Protein AF-A0A8S2S9C1-F1 (afdb_monomer_lite)

Foldseek 3Di:
DWDWDDDDPQFRGWTWDDDPVAQKIWIWGHGPCPPQAGTQIAIDHPPDDPVVRVVLNVVLNVVSVVQRPHDCPVVSVVVSVVVVVD

Sequence (86 aa):
KIRILSSIGQFSYILKIRPDQYDISLTLQLDKDYPSKPPEIIITAPRLAPDQIIVIQQLLQSYCETLLNKPMILSIYSRLLQWFDE

Organism: NCBI:txid392030

pLDDT: mean 82.76, std 14.02, range [42.19, 93.62]

Radius of gyration: 12.47 Å; chains: 1; bounding box: 26×24×30 Å

InterPro domains:
  IPR006575 RWD domain [PF05773] (20-82)
  IPR006575 RWD domain [PS50908] (1-86)
  IPR016135 Ubiquitin-conjugating enzyme/RWD-like [G3DSA:3.10.110.10] (3-85)
  IPR016135 Ubiquitin-conjugating enzyme/RWD-like [SSF54495] (12-86)

Structure (mmCIF, N/CA/C/O backbone):
data_AF-A0A8S2S9C1-F1
#
_entry.id   AF-A0A8S2S9C1-F1
#
loop_
_atom_site.group_PDB
_atom_site.id
_atom_site.type_symbol
_atom_site.label_atom_id
_atom_site.label_alt_id
_atom_site.label_comp_id
_atom_site.label_asym_id
_atom_site.label_entity_id
_atom_site.label_seq_id
_atom_site.pdbx_PDB_ins_code
_atom_site.Cartn_x
_atom_site.Cartn_y
_atom_site.Cartn_z
_atom_site.occupancy
_atom_site.B_iso_or_equiv
_atom_site.auth_seq_id
_atom_site.auth_comp_id
_atom_site.auth_asym_id
_atom_site.auth_atom_id
_atom_site.pdbx_PDB_model_num
ATOM 1 N N . LYS A 1 1 ? -14.749 2.588 -3.487 1.00 45.25 1 LYS A N 1
ATOM 2 C CA . LYS A 1 1 ? -14.587 2.848 -4.961 1.00 45.25 1 LYS A CA 1
ATOM 3 C C . LYS A 1 1 ? -13.190 3.435 -5.261 1.00 45.25 1 LYS A C 1
ATOM 5 O O . LYS A 1 1 ? -12.840 4.424 -4.633 1.00 45.25 1 LYS A O 1
ATOM 10 N N . ILE A 1 2 ? -12.377 2.873 -6.174 1.00 49.00 2 ILE A N 1
ATOM 11 C CA . ILE A 1 2 ? -11.033 3.419 -6.513 1.00 49.00 2 ILE A CA 1
ATOM 12 C C . ILE A 1 2 ? -11.188 4.619 -7.463 1.00 49.00 2 ILE A C 1
ATOM 14 O O . ILE A 1 2 ? -11.851 4.493 -8.493 1.00 49.00 2 ILE A O 1
ATOM 18 N N . ARG A 1 3 ? -10.599 5.780 -7.136 1.00 47.00 3 ARG A N 1
ATOM 19 C CA . ARG A 1 3 ? -10.645 6.987 -7.981 1.00 47.00 3 ARG A CA 1
ATOM 20 C C . ARG A 1 3 ? -9.226 7.418 -8.361 1.00 47.00 3 ARG A C 1
ATOM 22 O O . ARG A 1 3 ? -8.442 7.827 -7.512 1.00 47.00 3 ARG A O 1
ATOM 29 N N . ILE A 1 4 ? -8.897 7.327 -9.647 1.00 54.03 4 ILE A N 1
ATOM 30 C CA . ILE A 1 4 ? -7.617 7.799 -10.195 1.00 54.03 4 ILE A CA 1
ATOM 31 C C . ILE A 1 4 ? -7.725 9.315 -10.391 1.00 54.03 4 ILE A C 1
ATOM 33 O O . ILE A 1 4 ? -8.661 9.776 -11.044 1.00 54.03 4 ILE A O 1
ATOM 37 N N . LEU A 1 5 ? -6.819 10.093 -9.796 1.00 48.22 5 LEU A N 1
ATOM 38 C CA . LEU A 1 5 ? -6.872 11.557 -9.817 1.00 48.22 5 LEU A CA 1
ATOM 39 C C . LEU A 1 5 ? -5.563 12.120 -10.385 1.00 48.22 5 LEU A C 1
ATOM 41 O O . LEU A 1 5 ? -4.704 12.534 -9.621 1.00 48.22 5 LEU A O 1
ATOM 45 N N . SER A 1 6 ? -5.478 12.185 -11.723 1.00 44.94 6 SER A N 1
ATOM 46 C CA . SER A 1 6 ? -4.516 12.969 -12.538 1.00 44.94 6 SER A CA 1
ATOM 47 C C . SER A 1 6 ? -3.002 12.739 -12.326 1.00 44.94 6 SER A C 1
ATOM 49 O O . SER A 1 6 ? -2.549 12.332 -11.261 1.00 44.94 6 SER A O 1
ATOM 51 N N . SER A 1 7 ? -2.198 13.016 -13.362 1.00 42.19 7 SER A N 1
ATOM 52 C CA . SER A 1 7 ? -0.730 13.071 -13.282 1.00 42.19 7 SER A CA 1
ATOM 53 C C . SER A 1 7 ? -0.258 14.523 -13.204 1.00 42.19 7 SER A C 1
ATOM 55 O O . SER A 1 7 ? -0.747 15.379 -13.942 1.00 42.19 7 SER A O 1
ATOM 57 N N . ILE A 1 8 ? 0.664 14.815 -12.284 1.00 45.06 8 ILE A N 1
ATOM 58 C CA . ILE A 1 8 ? 1.351 16.108 -12.198 1.00 45.06 8 ILE A CA 1
ATOM 59 C C . ILE A 1 8 ? 2.785 15.842 -11.703 1.00 45.06 8 ILE A C 1
ATOM 61 O O . ILE A 1 8 ? 2.971 15.431 -10.560 1.00 45.06 8 ILE A O 1
ATOM 65 N N . GLY A 1 9 ? 3.798 16.100 -12.541 1.00 53.25 9 GLY A N 1
ATOM 66 C CA . GLY A 1 9 ? 5.214 16.158 -12.135 1.00 53.25 9 GLY A CA 1
ATOM 67 C C . GLY A 1 9 ? 6.033 14.861 -12.266 1.00 53.25 9 GLY A C 1
ATOM 68 O O . GLY A 1 9 ? 5.790 14.048 -13.149 1.00 53.25 9 GLY A O 1
ATOM 69 N N . GLN A 1 10 ? 7.051 14.710 -11.403 1.00 54.53 10 GLN A N 1
ATOM 70 C CA . GLN A 1 10 ? 8.037 13.606 -11.376 1.00 54.53 10 GLN A CA 1
ATOM 71 C C . GLN A 1 10 ? 7.394 12.215 -11.190 1.00 54.53 10 GLN A C 1
ATOM 73 O O . GLN A 1 10 ? 8.011 11.198 -11.493 1.00 54.53 10 GLN A O 1
ATOM 78 N N . PHE A 1 11 ? 6.135 12.184 -10.751 1.00 57.94 11 PHE A N 1
ATOM 79 C CA . PHE A 1 11 ? 5.305 10.995 -10.632 1.00 57.94 11 PHE A CA 1
ATOM 80 C C . PHE A 1 11 ? 4.372 10.873 -11.834 1.00 57.94 11 PHE A C 1
ATOM 82 O O . PHE A 1 11 ? 3.654 11.808 -12.193 1.00 57.94 11 PHE A O 1
ATOM 89 N N . SER A 1 12 ? 4.343 9.685 -12.429 1.00 64.81 12 SER A N 1
ATOM 90 C CA . SER A 1 12 ? 3.502 9.404 -13.590 1.00 64.81 12 SER A CA 1
ATOM 91 C C . SER A 1 12 ? 2.025 9.282 -13.215 1.00 64.81 12 SER A C 1
ATOM 93 O O . SER A 1 12 ? 1.173 9.634 -14.025 1.00 64.81 12 SER A O 1
ATOM 95 N N . TYR A 1 13 ? 1.698 8.830 -11.996 1.00 75.06 13 TYR A N 1
ATOM 96 C CA . TYR A 1 13 ? 0.309 8.676 -11.548 1.00 75.06 13 TYR A CA 1
ATOM 97 C C . TYR A 1 13 ? 0.156 8.863 -10.037 1.00 75.06 13 TYR A C 1
ATOM 99 O O . TYR A 1 13 ? 0.939 8.323 -9.260 1.00 75.06 13 TYR A O 1
ATOM 107 N N . ILE A 1 14 ? -0.905 9.560 -9.616 1.00 83.38 14 ILE A N 1
ATOM 108 C CA . ILE A 1 14 ? -1.329 9.632 -8.213 1.00 83.38 14 ILE A CA 1
ATOM 109 C C . ILE A 1 14 ? -2.691 8.943 -8.073 1.00 83.38 14 ILE A C 1
ATOM 111 O O . ILE A 1 14 ? -3.684 9.316 -8.705 1.00 83.38 14 ILE A O 1
ATOM 115 N N . LEU A 1 15 ? -2.751 7.921 -7.223 1.00 81.12 15 LEU A N 1
ATOM 116 C CA . LEU A 1 15 ? -3.965 7.160 -6.935 1.00 81.12 15 LEU A CA 1
ATOM 117 C C . LEU A 1 15 ? -4.444 7.493 -5.534 1.00 81.12 15 LEU A C 1
ATOM 119 O O . LEU A 1 15 ? -3.691 7.310 -4.586 1.00 81.12 15 LEU A O 1
ATOM 123 N N . LYS A 1 16 ? -5.698 7.931 -5.391 1.00 83.88 16 LYS A N 1
ATOM 1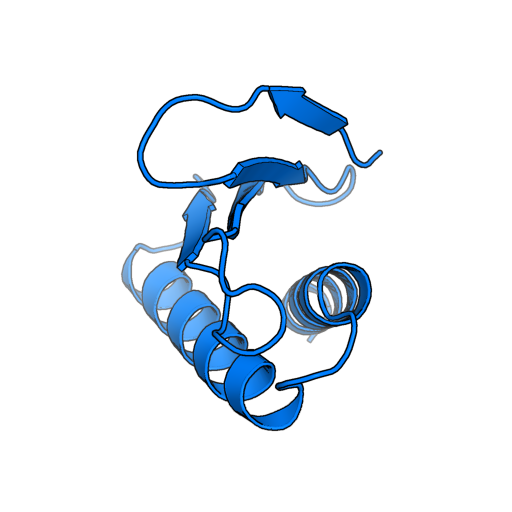24 C CA . LYS A 1 16 ? -6.322 8.130 -4.079 1.00 83.88 16 LYS A CA 1
ATOM 125 C C . LYS A 1 16 ? -7.443 7.123 -3.886 1.00 83.88 16 LYS A C 1
ATOM 127 O O . LYS A 1 16 ? -8.415 7.090 -4.641 1.00 83.88 16 LYS A O 1
ATOM 132 N N . ILE A 1 17 ? -7.310 6.300 -2.860 1.00 81.12 17 ILE A N 1
ATOM 133 C CA . ILE A 1 17 ? -8.245 5.237 -2.529 1.00 81.12 17 ILE A CA 1
ATOM 134 C C . ILE A 1 17 ? -8.840 5.543 -1.163 1.00 81.12 17 ILE A C 1
ATOM 136 O O . ILE A 1 17 ? -8.120 5.702 -0.182 1.00 81.12 17 ILE A O 1
ATOM 140 N N . ARG A 1 18 ? -10.166 5.632 -1.107 1.00 83.25 18 ARG A N 1
ATOM 141 C CA . ARG A 1 18 ? -10.921 5.789 0.133 1.00 83.25 18 ARG A CA 1
ATOM 142 C C . ARG A 1 18 ? -11.801 4.551 0.296 1.00 83.25 18 ARG A C 1
ATOM 144 O O . ARG A 1 18 ? -12.707 4.366 -0.524 1.00 83.25 18 ARG A O 1
ATOM 151 N N . PRO A 1 19 ? -11.497 3.659 1.251 1.00 77.12 19 PRO A N 1
ATOM 152 C CA . PRO A 1 19 ? -12.426 2.616 1.657 1.00 77.12 19 PRO A CA 1
ATOM 153 C C . PRO A 1 19 ? -13.720 3.243 2.166 1.00 77.12 19 PRO A C 1
ATOM 155 O O . PRO A 1 19 ? -13.688 4.269 2.835 1.00 77.12 19 PRO A O 1
ATOM 158 N N . ASP A 1 20 ? -14.854 2.624 1.857 1.00 75.19 20 ASP A N 1
ATOM 159 C CA . ASP A 1 20 ? -16.156 3.136 2.297 1.00 75.19 20 ASP A CA 1
ATOM 160 C C . ASP A 1 20 ? -16.429 2.788 3.780 1.00 75.19 20 ASP A C 1
ATOM 162 O O . ASP A 1 20 ? -17.229 3.445 4.439 1.00 75.19 20 ASP A O 1
ATOM 166 N N . GLN A 1 21 ? -15.732 1.775 4.313 1.00 74.31 21 GLN A N 1
ATOM 167 C CA . GLN A 1 21 ? -15.891 1.254 5.679 1.00 74.31 21 GLN A CA 1
ATOM 168 C C . GLN A 1 21 ? -15.051 1.993 6.730 1.00 74.31 21 GLN A C 1
ATOM 170 O O . GLN A 1 21 ? -15.392 1.977 7.910 1.00 74.31 21 GLN A O 1
ATOM 175 N N . TYR A 1 22 ? -13.974 2.661 6.313 1.00 77.62 22 TYR A N 1
ATOM 176 C CA . TYR A 1 22 ? -13.023 3.307 7.212 1.00 77.62 22 TYR A CA 1
ATOM 177 C C . TYR A 1 22 ? -12.810 4.756 6.795 1.00 77.62 22 TYR A C 1
ATOM 179 O O . TYR A 1 22 ? -12.674 5.056 5.610 1.00 77.62 22 TYR A O 1
ATOM 187 N N . ASP A 1 23 ? -12.722 5.656 7.774 1.00 83.94 23 ASP A N 1
ATOM 188 C CA . ASP A 1 23 ? -12.403 7.071 7.553 1.00 83.94 23 ASP A CA 1
ATOM 189 C C . ASP A 1 23 ? -10.897 7.250 7.288 1.00 83.94 23 ASP A C 1
ATOM 191 O O . ASP A 1 23 ? -10.161 7.858 8.065 1.00 83.94 23 ASP A O 1
ATOM 195 N N . ILE A 1 24 ? -10.419 6.617 6.214 1.00 85.56 24 ILE A N 1
ATOM 196 C CA . ILE A 1 24 ? -9.017 6.590 5.806 1.00 85.56 24 ILE A CA 1
ATOM 197 C C . ILE A 1 24 ? -8.891 6.893 4.319 1.00 85.56 24 ILE A C 1
ATOM 199 O O . ILE A 1 24 ? -9.766 6.597 3.507 1.00 85.56 24 ILE A O 1
ATOM 203 N N . SER A 1 25 ? -7.778 7.496 3.936 1.00 88.25 25 SER A N 1
ATOM 204 C CA . SER A 1 25 ? -7.429 7.765 2.547 1.00 88.25 25 SER A CA 1
ATOM 205 C C . SER A 1 25 ? -6.006 7.285 2.294 1.00 88.25 25 SER A C 1
ATOM 207 O O . SER A 1 25 ? -5.065 7.748 2.931 1.00 88.25 25 SER A O 1
ATOM 209 N N . LEU A 1 26 ? -5.858 6.361 1.352 1.00 89.88 26 LEU A N 1
ATOM 210 C CA . LEU A 1 26 ? -4.584 5.860 0.855 1.00 89.88 26 LEU A CA 1
ATOM 211 C C . LEU A 1 26 ? -4.229 6.622 -0.419 1.00 89.88 26 LEU A C 1
ATOM 213 O O . LEU A 1 26 ? -4.986 6.592 -1.387 1.00 89.88 26 LEU A O 1
ATOM 217 N N . THR A 1 27 ? -3.081 7.284 -0.435 1.00 91.00 27 THR A N 1
ATOM 218 C CA . THR A 1 27 ? -2.516 7.897 -1.635 1.00 91.00 27 THR A CA 1
ATOM 219 C C . THR A 1 27 ? -1.281 7.111 -2.058 1.00 91.00 27 THR A C 1
ATOM 221 O O . THR A 1 27 ? -0.368 6.935 -1.259 1.00 91.00 27 THR A O 1
ATOM 224 N N . LEU A 1 28 ? -1.255 6.643 -3.305 1.00 90.94 28 LEU A N 1
ATOM 225 C CA . LEU A 1 28 ? -0.094 5.998 -3.916 1.00 90.94 28 LEU A CA 1
ATOM 226 C C . LEU A 1 28 ? 0.457 6.923 -4.995 1.00 90.94 28 LEU A C 1
ATOM 228 O O . LEU A 1 28 ? -0.273 7.264 -5.931 1.00 90.94 28 LEU A O 1
ATOM 232 N N . GLN A 1 29 ? 1.721 7.313 -4.875 1.00 90.31 29 GLN A N 1
ATOM 233 C CA . GLN A 1 29 ? 2.421 8.060 -5.915 1.00 90.31 29 GLN A CA 1
ATOM 234 C C . GLN A 1 29 ? 3.324 7.101 -6.685 1.00 90.31 29 GLN A C 1
ATOM 236 O O . GLN A 1 29 ? 4.243 6.495 -6.135 1.00 90.31 29 GLN A O 1
ATOM 241 N N . LEU A 1 30 ? 3.012 6.922 -7.964 1.00 89.62 30 LEU A N 1
ATOM 242 C CA . LEU A 1 30 ? 3.708 6.017 -8.864 1.00 89.62 30 LEU A CA 1
ATOM 243 C C . LEU A 1 30 ? 4.719 6.821 -9.670 1.00 89.62 30 LEU A C 1
ATOM 245 O O . LEU A 1 30 ? 4.351 7.678 -10.478 1.00 89.62 30 LEU A O 1
ATOM 249 N N . ASP A 1 31 ? 5.993 6.527 -9.452 1.00 87.00 31 ASP A N 1
ATOM 250 C CA . ASP A 1 31 ? 7.081 7.011 -10.296 1.00 87.00 31 ASP A CA 1
ATOM 251 C C . ASP A 1 31 ? 6.975 6.387 -11.704 1.00 87.00 31 ASP A C 1
ATOM 253 O O . ASP A 1 31 ? 6.284 5.383 -11.908 1.00 87.00 31 ASP A O 1
ATOM 257 N N . LYS A 1 32 ? 7.669 6.960 -12.689 1.00 85.50 32 LYS A N 1
ATOM 258 C CA . LYS A 1 32 ? 7.765 6.404 -14.053 1.00 85.50 32 LYS A CA 1
ATOM 259 C C . LYS A 1 32 ? 8.358 4.990 -14.073 1.00 85.50 32 LYS A C 1
ATOM 261 O O . LYS A 1 32 ? 8.061 4.213 -14.972 1.00 85.50 32 LYS A O 1
ATOM 266 N N . ASP A 1 33 ? 9.168 4.668 -13.066 1.00 89.25 33 ASP A N 1
ATOM 267 C CA . ASP A 1 33 ? 9.847 3.380 -12.933 1.00 89.25 33 ASP A CA 1
ATOM 268 C C . ASP A 1 33 ? 8.952 2.311 -12.275 1.00 89.25 33 ASP A C 1
ATOM 270 O O . ASP A 1 33 ? 9.374 1.172 -12.073 1.00 89.25 33 ASP A O 1
ATOM 274 N N . TYR A 1 34 ? 7.703 2.630 -11.928 1.00 86.62 34 TYR A N 1
ATOM 275 C CA . TYR A 1 34 ? 6.748 1.634 -11.446 1.00 86.62 34 TYR A CA 1
ATOM 276 C C . TYR A 1 34 ? 6.426 0.597 -12.549 1.00 86.62 34 TYR A C 1
ATOM 278 O O . TYR A 1 34 ? 6.202 0.991 -13.694 1.00 86.62 34 TYR A O 1
ATOM 286 N N . PRO A 1 35 ? 6.329 -0.718 -12.250 1.00 91.88 35 PRO A N 1
ATOM 287 C CA . PRO A 1 35 ? 6.388 -1.364 -10.933 1.00 91.88 35 PRO A CA 1
ATOM 288 C C . PRO A 1 35 ? 7.783 -1.853 -10.507 1.00 91.88 35 PRO A C 1
ATOM 290 O O . PRO A 1 35 ? 7.883 -2.638 -9.564 1.00 91.88 35 PRO A O 1
ATOM 293 N N . SER A 1 36 ? 8.861 -1.450 -11.185 1.00 91.56 36 SER A N 1
ATOM 294 C CA . SER A 1 36 ? 10.227 -1.840 -10.789 1.00 91.56 36 SER A CA 1
ATOM 295 C C . SER A 1 36 ? 10.697 -1.154 -9.498 1.00 91.56 36 SER A C 1
ATOM 297 O O . SER A 1 36 ? 11.525 -1.702 -8.774 1.00 91.56 36 SER A O 1
ATOM 299 N N . LYS A 1 37 ? 10.104 -0.001 -9.165 1.00 90.38 37 LYS A N 1
ATOM 300 C CA . LYS A 1 37 ? 10.266 0.725 -7.898 1.00 90.38 37 LYS A CA 1
ATOM 301 C C . LYS A 1 37 ? 8.935 0.743 -7.130 1.00 90.38 37 LYS A C 1
ATOM 303 O O . LYS A 1 37 ? 7.880 0.851 -7.770 1.00 90.38 37 LYS A O 1
ATOM 308 N N . PRO A 1 38 ? 8.945 0.648 -5.786 1.00 91.44 38 PRO A N 1
ATOM 309 C CA . PRO A 1 38 ? 7.713 0.727 -5.017 1.00 91.44 38 PRO A CA 1
ATOM 310 C C . PRO A 1 38 ? 7.104 2.137 -5.125 1.00 91.44 38 PRO A C 1
ATOM 312 O O . PRO A 1 38 ? 7.842 3.116 -5.284 1.00 91.44 38 PRO A O 1
ATOM 315 N N . PRO A 1 39 ? 5.768 2.264 -5.046 1.00 91.62 39 PRO A N 1
ATOM 316 C CA . PRO A 1 39 ? 5.133 3.566 -4.930 1.00 91.62 39 PRO A CA 1
ATOM 317 C C . PRO A 1 39 ? 5.531 4.251 -3.624 1.00 91.62 39 PRO A C 1
ATOM 319 O O . PRO A 1 39 ? 5.850 3.594 -2.631 1.00 91.62 39 PRO A O 1
ATOM 322 N N . GLU A 1 40 ? 5.425 5.574 -3.604 1.00 91.00 40 GLU A N 1
ATOM 323 C CA . GLU A 1 40 ? 5.347 6.300 -2.343 1.00 91.00 40 GLU A CA 1
ATOM 324 C C . GLU A 1 40 ? 3.940 6.131 -1.768 1.00 91.00 40 GLU A C 1
ATOM 326 O O . GLU A 1 40 ? 2.940 6.387 -2.449 1.00 91.00 40 GLU A O 1
ATOM 331 N N . ILE A 1 41 ? 3.865 5.674 -0.523 1.00 91.69 41 ILE A N 1
ATOM 332 C CA . ILE A 1 41 ? 2.610 5.426 0.178 1.00 91.69 41 ILE A CA 1
ATOM 333 C C . ILE A 1 41 ? 2.387 6.543 1.181 1.00 91.69 41 ILE A C 1
ATOM 335 O O . ILE A 1 41 ? 3.220 6.769 2.048 1.00 91.69 41 ILE A O 1
ATOM 339 N N . ILE A 1 42 ? 1.237 7.205 1.096 1.00 90.94 42 ILE A N 1
ATOM 340 C CA . ILE A 1 42 ? 0.808 8.211 2.066 1.00 90.94 42 ILE A CA 1
ATOM 341 C C . ILE A 1 42 ? -0.559 7.800 2.593 1.00 90.94 42 ILE A C 1
ATOM 343 O O . ILE A 1 42 ? -1.510 7.634 1.825 1.00 90.94 42 ILE A O 1
ATOM 347 N N . ILE A 1 43 ? -0.668 7.660 3.910 1.00 90.50 43 ILE A N 1
ATOM 348 C CA . ILE A 1 43 ? -1.918 7.314 4.583 1.00 90.50 43 ILE A CA 1
ATOM 349 C C . ILE A 1 43 ? -2.415 8.537 5.345 1.00 90.50 43 ILE A C 1
ATOM 351 O O . ILE A 1 43 ? -1.687 9.160 6.112 1.00 90.50 43 ILE A O 1
ATOM 355 N N . THR A 1 44 ? -3.679 8.888 5.143 1.00 88.75 44 THR A N 1
ATOM 356 C CA . THR A 1 44 ? -4.365 9.929 5.910 1.00 88.75 44 THR A CA 1
ATOM 357 C C . THR A 1 44 ? -5.552 9.302 6.618 1.00 88.75 44 THR A C 1
ATOM 359 O O . THR A 1 44 ? -6.501 8.873 5.968 1.00 88.75 44 THR A O 1
ATOM 362 N N . ALA A 1 45 ? -5.499 9.246 7.944 1.00 88.31 45 ALA A N 1
ATOM 363 C CA . ALA A 1 45 ? -6.530 8.642 8.779 1.00 88.31 45 ALA A CA 1
ATOM 364 C C . ALA A 1 45 ? -6.759 9.532 10.012 1.00 88.31 45 ALA A C 1
ATOM 366 O O . ALA A 1 45 ? -6.012 9.414 10.980 1.00 88.31 45 ALA A O 1
ATOM 367 N N . PRO A 1 46 ? -7.760 10.434 10.007 1.00 85.50 46 PRO A N 1
ATOM 368 C CA . PRO A 1 46 ? -7.956 11.417 11.081 1.00 85.50 46 PRO A CA 1
ATOM 369 C C . PRO A 1 46 ? -8.197 10.804 12.466 1.00 85.50 46 PRO A C 1
ATOM 371 O O . PRO A 1 46 ? -8.007 11.469 13.478 1.00 85.50 46 PRO A O 1
ATOM 374 N N . ARG A 1 47 ? -8.652 9.547 12.508 1.00 85.38 47 ARG A N 1
ATOM 375 C CA . ARG A 1 47 ? -8.971 8.815 13.740 1.00 85.38 47 ARG A CA 1
ATOM 376 C C . ARG A 1 47 ? -7.810 7.983 14.286 1.00 85.38 47 ARG A C 1
ATOM 378 O O . ARG A 1 47 ? -7.949 7.424 15.367 1.00 85.38 47 ARG A O 1
ATOM 385 N N . LEU A 1 48 ? -6.707 7.865 13.545 1.00 85.56 48 LEU A N 1
ATOM 386 C CA . LEU A 1 48 ? -5.525 7.127 13.982 1.00 85.56 48 LEU A CA 1
ATOM 387 C C . LEU A 1 48 ? -4.479 8.068 14.570 1.00 85.56 48 LEU A C 1
ATOM 389 O O . LEU A 1 48 ? -4.334 9.212 14.135 1.00 85.56 48 LEU A O 1
ATOM 393 N N . ALA A 1 49 ? -3.712 7.557 15.531 1.00 89.50 49 ALA A N 1
ATOM 394 C CA . ALA A 1 49 ? -2.550 8.273 16.031 1.00 89.50 49 ALA A CA 1
ATOM 395 C C . ALA A 1 49 ? -1.467 8.363 14.935 1.00 89.50 49 ALA A C 1
ATOM 397 O O . ALA A 1 49 ? -1.301 7.405 14.172 1.00 89.50 49 ALA A O 1
ATOM 398 N N . PRO A 1 50 ? -0.683 9.456 14.870 1.00 88.50 50 PRO A N 1
ATOM 399 C CA . PRO A 1 50 ? 0.407 9.592 13.902 1.00 88.50 50 PRO A CA 1
ATOM 400 C C . PRO A 1 50 ? 1.380 8.404 13.905 1.00 88.50 50 PRO A C 1
ATOM 402 O O . PRO A 1 50 ? 1.776 7.936 12.841 1.00 88.50 50 PRO A O 1
ATOM 405 N N . ASP A 1 51 ? 1.688 7.853 15.080 1.00 91.62 51 ASP A N 1
ATOM 406 C CA . ASP A 1 51 ? 2.585 6.701 15.212 1.00 91.62 51 ASP A CA 1
ATOM 407 C C . ASP A 1 51 ? 2.010 5.436 14.561 1.00 91.62 51 ASP A C 1
ATOM 409 O O . ASP A 1 51 ? 2.728 4.698 13.890 1.00 91.62 51 ASP A O 1
ATOM 413 N N . GLN A 1 52 ? 0.697 5.207 14.684 1.00 88.56 52 GLN A N 1
ATOM 414 C CA . GLN A 1 52 ? 0.029 4.089 14.011 1.00 88.56 52 GLN A CA 1
ATOM 415 C C . GLN A 1 52 ? 0.086 4.260 12.494 1.00 88.56 52 GLN A C 1
ATOM 417 O O . GLN A 1 52 ? 0.373 3.306 11.777 1.00 88.56 52 GLN A O 1
ATOM 422 N N . ILE A 1 53 ? -0.131 5.483 12.001 1.00 90.56 53 ILE A N 1
ATOM 423 C CA . ILE A 1 53 ? -0.041 5.795 10.570 1.00 90.56 53 ILE A CA 1
ATOM 424 C C . ILE A 1 53 ? 1.363 5.475 10.042 1.00 90.56 53 ILE A C 1
ATOM 426 O O . ILE A 1 53 ? 1.486 4.823 9.005 1.00 90.56 53 ILE A O 1
ATOM 430 N N . ILE A 1 54 ? 2.411 5.874 10.771 1.00 90.69 54 ILE A N 1
ATOM 431 C CA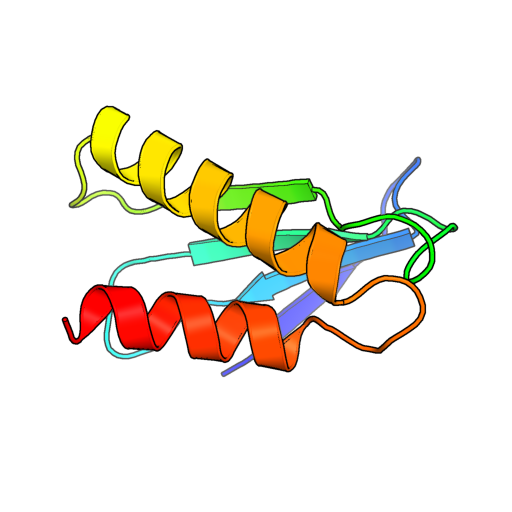 . ILE A 1 54 ? 3.807 5.595 10.407 1.00 90.69 54 ILE A CA 1
ATOM 432 C C . ILE A 1 54 ? 4.064 4.085 10.351 1.00 90.69 54 ILE A C 1
ATOM 434 O O . ILE A 1 54 ? 4.643 3.606 9.376 1.00 90.69 54 ILE A O 1
ATOM 438 N N . VAL A 1 55 ? 3.604 3.329 11.352 1.00 91.31 55 VAL A N 1
ATOM 439 C CA . VAL A 1 55 ? 3.773 1.867 11.397 1.00 91.31 55 VAL A CA 1
ATOM 440 C C . VAL A 1 55 ? 3.098 1.196 10.200 1.00 91.31 55 VAL A C 1
ATOM 442 O O . VAL A 1 55 ? 3.729 0.393 9.513 1.00 91.31 55 VAL A O 1
ATOM 445 N N . ILE A 1 56 ? 1.846 1.549 9.894 1.00 90.38 56 ILE A N 1
ATOM 446 C CA . ILE A 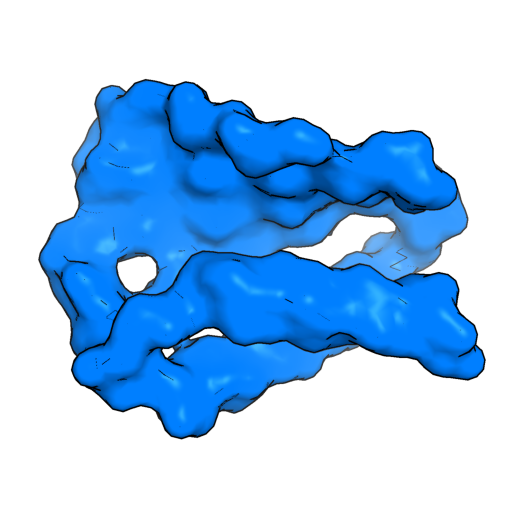1 56 ? 1.118 0.977 8.749 1.00 90.38 56 ILE A CA 1
ATOM 447 C C . ILE A 1 56 ? 1.829 1.326 7.439 1.00 90.38 56 ILE A C 1
ATOM 449 O O . ILE A 1 56 ? 1.988 0.472 6.566 1.00 90.38 56 ILE A O 1
ATOM 453 N N . GLN A 1 57 ? 2.282 2.572 7.297 1.00 91.56 57 GLN A N 1
ATOM 454 C CA . GLN A 1 57 ? 2.985 3.023 6.103 1.00 91.56 57 GLN A CA 1
ATOM 455 C C . GLN A 1 57 ? 4.292 2.248 5.899 1.00 91.56 57 GLN A C 1
ATOM 457 O O . GLN A 1 57 ? 4.545 1.783 4.790 1.00 91.56 57 GLN A O 1
ATOM 462 N N . GLN A 1 58 ? 5.080 2.034 6.957 1.00 91.38 58 GLN A N 1
ATOM 463 C CA . GLN A 1 58 ? 6.295 1.215 6.902 1.00 91.38 58 GLN A CA 1
ATOM 464 C C . GLN A 1 58 ? 5.989 -0.242 6.539 1.00 91.38 58 GLN A C 1
ATOM 466 O O . GLN A 1 58 ? 6.665 -0.813 5.686 1.00 91.38 58 GLN A O 1
ATOM 471 N N . LEU A 1 59 ? 4.947 -0.836 7.124 1.00 91.69 59 LEU A N 1
ATOM 472 C CA . LEU A 1 59 ? 4.536 -2.208 6.813 1.00 91.69 59 LEU A CA 1
ATOM 473 C C . LEU A 1 59 ? 4.138 -2.369 5.343 1.00 91.69 59 LEU A C 1
ATOM 475 O O . LEU A 1 59 ? 4.560 -3.324 4.687 1.00 91.69 59 LEU A O 1
ATOM 479 N N . LEU A 1 60 ? 3.350 -1.436 4.807 1.00 92.56 60 LEU A N 1
ATOM 480 C CA . LEU A 1 60 ? 2.969 -1.459 3.397 1.00 92.56 60 LEU A CA 1
ATOM 481 C C . LEU A 1 60 ? 4.159 -1.190 2.477 1.00 92.56 60 LEU A C 1
ATOM 483 O O . LEU A 1 60 ? 4.235 -1.805 1.413 1.00 92.56 60 LEU A O 1
ATOM 487 N N . GLN A 1 61 ? 5.092 -0.327 2.880 1.00 92.69 61 GLN A N 1
ATOM 488 C CA . GLN A 1 61 ? 6.309 -0.068 2.115 1.00 92.69 61 GLN A CA 1
ATOM 489 C C . GLN A 1 61 ? 7.150 -1.344 1.992 1.00 92.69 61 GLN A C 1
ATOM 491 O O . GLN A 1 61 ? 7.464 -1.757 0.877 1.00 92.69 61 GLN A O 1
ATOM 496 N N . SER A 1 62 ? 7.413 -2.027 3.109 1.00 92.75 62 SER A N 1
ATOM 497 C CA . SER A 1 62 ? 8.119 -3.315 3.128 1.00 92.75 62 SER A CA 1
ATOM 498 C C . SER A 1 62 ? 7.387 -4.378 2.307 1.00 92.75 62 SER A C 1
ATOM 500 O O . SER A 1 62 ? 8.006 -5.165 1.595 1.00 92.75 62 SER A O 1
ATOM 502 N N . TYR A 1 63 ? 6.051 -4.390 2.344 1.00 93.12 63 TYR A N 1
ATOM 503 C CA . TYR A 1 63 ? 5.265 -5.306 1.520 1.00 93.12 63 TYR A CA 1
ATOM 504 C C . TYR A 1 63 ? 5.439 -5.035 0.017 1.00 93.12 63 TYR A C 1
ATOM 506 O O . TYR A 1 63 ? 5.544 -5.982 -0.763 1.00 93.12 63 TYR A O 1
ATOM 514 N N . CYS A 1 64 ? 5.549 -3.771 -0.402 1.00 93.56 64 CYS A N 1
ATOM 515 C CA . CYS A 1 64 ? 5.798 -3.416 -1.803 1.00 93.56 64 CYS A CA 1
ATOM 516 C C . CYS A 1 64 ? 7.144 -3.929 -2.317 1.00 93.56 64 CYS A C 1
ATOM 518 O O . CYS A 1 64 ? 7.233 -4.337 -3.475 1.00 93.56 64 CYS A O 1
ATOM 520 N N . GLU A 1 65 ? 8.175 -3.955 -1.471 1.00 92.62 65 GLU A N 1
ATOM 521 C CA . GLU A 1 65 ? 9.490 -4.493 -1.838 1.00 92.62 65 GLU A CA 1
ATOM 522 C C . GLU A 1 65 ? 9.422 -5.984 -2.207 1.00 92.62 65 GLU A C 1
ATOM 524 O O . GLU A 1 65 ? 10.141 -6.447 -3.091 1.00 92.62 65 GLU A O 1
ATOM 529 N N . THR A 1 66 ? 8.487 -6.737 -1.620 1.00 93.62 66 THR A N 1
ATOM 530 C CA . THR A 1 66 ? 8.256 -8.150 -1.981 1.00 93.62 66 THR A CA 1
ATOM 531 C C . THR A 1 66 ? 7.526 -8.330 -3.319 1.00 93.62 66 THR A C 1
ATOM 533 O O . THR A 1 66 ? 7.483 -9.433 -3.871 1.00 93.62 66 THR A O 1
ATOM 536 N N . LEU A 1 67 ? 6.948 -7.252 -3.857 1.00 93.62 67 LEU A N 1
ATOM 537 C CA . LEU A 1 67 ? 6.091 -7.253 -5.044 1.00 93.62 67 LEU A CA 1
ATOM 538 C C . LEU A 1 67 ? 6.712 -6.532 -6.247 1.00 93.62 67 LEU A C 1
ATOM 540 O O . LEU A 1 67 ? 6.022 -6.326 -7.246 1.00 93.62 67 LEU A O 1
ATOM 544 N N . LEU A 1 68 ? 7.992 -6.159 -6.187 1.00 93.00 68 LEU A N 1
ATOM 545 C CA . LEU A 1 68 ? 8.663 -5.464 -7.288 1.00 93.00 68 LEU A CA 1
ATOM 546 C C . LEU A 1 68 ? 8.550 -6.233 -8.606 1.00 93.00 68 LEU A C 1
ATOM 548 O O . LEU A 1 68 ? 8.541 -7.466 -8.650 1.00 93.00 68 LEU A O 1
ATOM 552 N N . ASN A 1 69 ? 8.472 -5.471 -9.697 1.00 92.44 69 ASN A N 1
ATOM 553 C CA . ASN A 1 69 ? 8.257 -5.964 -11.058 1.00 92.44 69 ASN A CA 1
ATOM 554 C C . ASN A 1 69 ? 6.893 -6.647 -11.275 1.00 92.44 69 ASN A C 1
ATOM 556 O O . ASN A 1 69 ? 6.680 -7.277 -12.311 1.00 92.44 69 ASN A O 1
ATOM 560 N N . LYS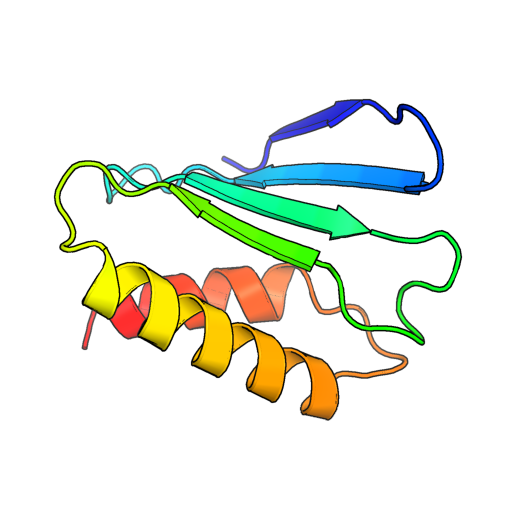 A 1 70 ? 5.948 -6.504 -10.334 1.00 91.62 70 LYS A N 1
ATOM 561 C CA . LYS A 1 70 ? 4.564 -6.981 -10.460 1.00 91.62 70 LYS A CA 1
ATOM 562 C C . LYS A 1 70 ? 3.567 -5.846 -10.196 1.00 91.62 70 LYS A C 1
ATOM 564 O O . LYS A 1 70 ? 3.837 -4.964 -9.379 1.00 91.62 70 LYS A O 1
ATOM 569 N N . PRO A 1 71 ? 2.383 -5.859 -10.834 1.00 87.12 71 PRO A N 1
ATOM 570 C CA . PRO A 1 71 ? 1.293 -4.966 -10.452 1.00 87.12 71 PRO A CA 1
ATOM 571 C C . PRO A 1 71 ? 0.922 -5.174 -8.975 1.00 87.12 71 PRO A C 1
ATOM 573 O O . PRO A 1 71 ? 0.569 -6.281 -8.576 1.00 87.12 71 PRO A O 1
ATOM 576 N N . MET A 1 72 ? 0.998 -4.115 -8.165 1.00 93.62 72 MET A N 1
ATOM 577 C CA . MET A 1 72 ? 0.873 -4.209 -6.698 1.00 93.62 72 MET A CA 1
ATOM 578 C C . MET A 1 72 ? -0.219 -3.326 -6.077 1.00 93.62 72 MET A C 1
ATOM 580 O O . MET A 1 72 ? -0.521 -3.494 -4.903 1.00 93.62 72 MET A O 1
ATOM 584 N N . ILE A 1 73 ? -0.867 -2.427 -6.832 1.00 90.06 73 ILE A N 1
ATOM 585 C CA . ILE A 1 73 ? -1.886 -1.492 -6.296 1.00 90.06 73 ILE A CA 1
ATOM 586 C C . ILE A 1 73 ? -2.999 -2.224 -5.528 1.00 90.06 73 ILE A C 1
ATOM 588 O O . ILE A 1 73 ? -3.335 -1.843 -4.409 1.00 90.06 73 ILE A O 1
ATOM 592 N N . LEU A 1 74 ? -3.566 -3.282 -6.120 1.00 88.44 74 LEU A N 1
ATOM 593 C CA . LEU A 1 74 ? -4.641 -4.060 -5.494 1.00 88.44 74 LEU A CA 1
ATOM 594 C C . LEU A 1 74 ? -4.150 -4.845 -4.275 1.00 88.44 74 LEU A C 1
ATOM 596 O O . LEU A 1 74 ? -4.878 -4.947 -3.289 1.00 88.44 74 LEU A O 1
ATOM 600 N N . SER A 1 75 ? -2.920 -5.355 -4.318 1.00 92.25 75 SER A N 1
ATOM 601 C CA . SER A 1 75 ? -2.303 -6.061 -3.193 1.00 92.25 75 SER A CA 1
ATOM 602 C C . SER A 1 75 ? -2.080 -5.122 -2.009 1.00 92.25 75 SER A 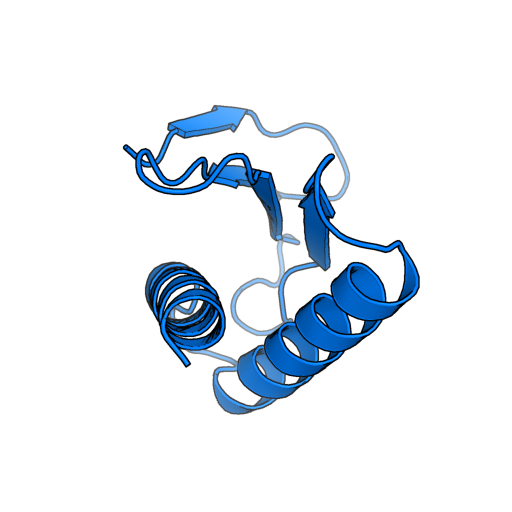C 1
ATOM 604 O O . SER A 1 75 ? -2.432 -5.471 -0.888 1.00 92.25 75 SER A O 1
ATOM 606 N N . ILE A 1 76 ? -1.580 -3.905 -2.257 1.00 90.88 76 ILE A N 1
ATOM 607 C CA . ILE A 1 76 ? -1.407 -2.864 -1.231 1.00 90.88 76 ILE A CA 1
ATOM 608 C C . ILE A 1 76 ? -2.759 -2.501 -0.615 1.00 90.88 76 ILE A C 1
ATOM 610 O O . ILE A 1 76 ? -2.889 -2.459 0.604 1.00 90.88 76 ILE A O 1
ATOM 614 N N . TYR A 1 77 ? -3.776 -2.273 -1.450 1.00 89.69 77 TYR A N 1
ATOM 615 C CA . TYR A 1 77 ? -5.120 -1.949 -0.977 1.00 89.69 77 TYR A CA 1
ATOM 616 C C . TYR A 1 77 ? -5.715 -3.065 -0.111 1.00 89.69 77 TYR A C 1
ATOM 618 O O . TYR A 1 77 ? -6.218 -2.798 0.976 1.00 89.69 77 TYR A O 1
ATOM 626 N N . SER A 1 78 ? -5.617 -4.315 -0.565 1.00 89.62 78 SER A N 1
ATOM 627 C CA . SER A 1 78 ? -6.140 -5.470 0.174 1.00 89.62 78 SER A CA 1
ATOM 628 C C . SER A 1 78 ? -5.405 -5.659 1.500 1.00 89.62 78 SER A C 1
ATOM 630 O O . SER A 1 78 ? -6.037 -5.917 2.519 1.00 89.62 78 SER A O 1
ATOM 632 N N . ARG A 1 79 ? -4.077 -5.473 1.507 1.00 90.44 79 ARG A N 1
ATOM 633 C CA . ARG A 1 79 ? -3.263 -5.578 2.720 1.00 90.44 79 ARG A CA 1
ATOM 634 C C . ARG A 1 79 ? -3.578 -4.476 3.729 1.00 90.44 79 ARG A C 1
ATOM 636 O O . ARG A 1 79 ? -3.609 -4.758 4.920 1.00 90.44 79 ARG A O 1
ATOM 643 N N . LEU A 1 80 ? -3.837 -3.253 3.258 1.00 89.38 80 LEU A N 1
ATOM 644 C CA . LEU A 1 80 ? -4.301 -2.156 4.109 1.00 89.38 80 LEU A CA 1
ATOM 645 C C . LEU A 1 80 ? -5.610 -2.542 4.803 1.00 89.38 80 LEU A C 1
ATOM 647 O O . LEU A 1 80 ? -5.684 -2.419 6.015 1.00 89.38 80 LEU A O 1
ATOM 651 N N . LEU A 1 81 ? -6.614 -3.025 4.061 1.00 87.31 81 LEU A N 1
ATOM 652 C CA . LEU A 1 81 ? -7.906 -3.405 4.647 1.00 87.31 81 LEU A CA 1
ATOM 653 C C . LEU A 1 81 ? -7.772 -4.519 5.688 1.00 87.31 81 LEU A C 1
ATOM 655 O O . LEU A 1 81 ? -8.295 -4.364 6.781 1.00 87.31 81 LEU A O 1
ATOM 659 N N . GLN A 1 82 ? -7.005 -5.573 5.386 1.00 86.69 82 GLN A N 1
ATOM 660 C CA . GLN A 1 82 ? -6.750 -6.659 6.341 1.00 86.69 82 GLN A CA 1
ATOM 661 C C . GLN A 1 82 ? -6.189 -6.146 7.668 1.00 86.69 82 GLN A C 1
ATOM 663 O O . GLN A 1 82 ? -6.606 -6.605 8.719 1.00 86.69 82 GLN A O 1
ATOM 668 N N . TRP A 1 83 ? -5.283 -5.168 7.631 1.00 82.44 83 TRP A N 1
ATOM 669 C CA . TRP A 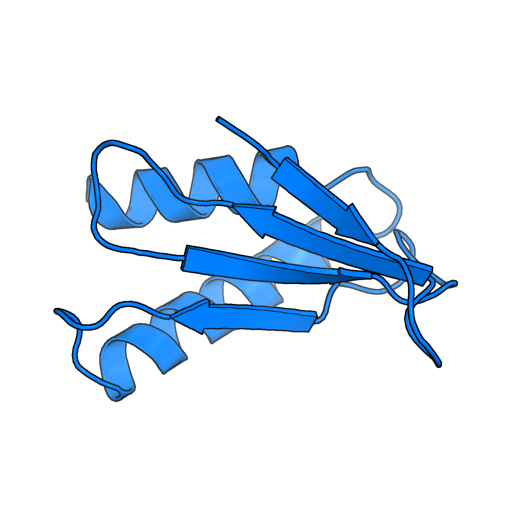1 83 ? -4.711 -4.599 8.851 1.00 82.44 83 TRP A CA 1
ATOM 670 C C . TRP A 1 83 ? -5.736 -3.831 9.697 1.00 82.44 83 TRP A C 1
ATOM 672 O O . TRP A 1 83 ? -5.575 -3.729 10.903 1.00 82.44 83 TRP A O 1
ATOM 682 N N . PHE A 1 84 ? -6.780 -3.273 9.080 1.00 79.31 84 PHE A N 1
ATOM 683 C CA . PHE A 1 84 ? -7.879 -2.634 9.810 1.00 79.31 84 PHE A CA 1
ATOM 684 C C . PHE A 1 84 ? -8.936 -3.626 10.318 1.00 79.31 84 PHE A C 1
ATOM 686 O O . PHE A 1 84 ? -9.774 -3.234 11.133 1.00 79.31 84 PHE A O 1
ATOM 693 N N . ASP A 1 85 ? -8.931 -4.859 9.808 1.00 80.69 85 ASP A N 1
ATOM 694 C CA . ASP A 1 85 ? -9.797 -5.955 10.256 1.00 80.69 85 ASP A CA 1
ATOM 695 C C . ASP A 1 85 ? -9.151 -6.808 11.373 1.00 80.69 85 ASP A C 1
ATOM 697 O O . ASP A 1 85 ? -9.878 -7.486 12.101 1.00 80.69 85 ASP A O 1
ATOM 701 N N . GLU A 1 86 ? -7.816 -6.794 11.495 1.00 71.31 86 GLU A N 1
ATOM 702 C CA . GLU A 1 86 ? -7.015 -7.464 12.544 1.00 71.31 86 GLU A CA 1
ATOM 703 C C . GLU A 1 86 ? -6.999 -6.684 13.874 1.00 71.31 86 GLU A C 1
ATOM 705 O O . GLU A 1 86 ? -7.125 -7.348 14.932 1.00 71.31 86 GLU A O 1
#

Secondary structure (DSSP, 8-state):
-EEE----SSEEEEEEE--SSSS-EEEEEEETTTTTSPPEEEEE-TTS-HHHHHHHHHHHHHHHHTTTTS--HHHHHHHHHHHHH-